Protein AF-A0A2S7NRJ7-F1 (afdb_monomer)

Mean predicted aligned error: 2.35 Å

Secondary structure (DSSP, 8-state):
-HHHHHHHHHS--HHHHHHHHHHHHHHHHHSB-TTT--B-S-TTSS--SPP-HHHHHHHHHHHHHHHHHT-

pLDDT: mean 96.53, std 5.32, range [57.5, 98.5]

Nearest PDB structures (foldseek):
  3k7x-assembly1_A  TM=8.889E-01  e=3.058E-01  Listeria innocua
  8j7a-assembly1_L  TM=3.260E-01  e=2.324E+00  Arabidopsis thaliana
  5l8r-assembly1_L  TM=2.463E-01  e=4.112E+00  Pisum sativum
  6l35-assembly1_L  TM=2.705E-01  e=4.973E+00  Physcomitrium patens

Sequence (71 aa):
MRNLQKLQQVSPDDAYLTFITANADSIWAHDRDDGTNELSVNWAGPFVSPANASTQSSALDALVAAVAVGS

Structure (mmCIF, N/CA/C/O backbone):
data_AF-A0A2S7NRJ7-F1
#
_entry.id   AF-A0A2S7NRJ7-F1
#
loop_
_atom_site.group_PDB
_atom_site.id
_atom_site.type_symbol
_atom_site.label_atom_id
_atom_site.label_alt_id
_atom_site.label_comp_id
_atom_site.label_asym_id
_atom_site.label_entity_id
_atom_site.label_seq_id
_atom_site.pdbx_PDB_ins_code
_atom_site.Cartn_x
_atom_site.Cartn_y
_atom_site.Cartn_z
_atom_site.occupancy
_atom_site.B_iso_or_equiv
_atom_site.auth_seq_id
_atom_site.auth_comp_id
_atom_site.auth_asym_id
_atom_site.auth_atom_id
_atom_site.pdbx_PDB_model_num
ATOM 1 N N . MET A 1 1 ? -6.816 6.068 0.043 1.00 95.06 1 MET A N 1
ATOM 2 C CA . MET A 1 1 ? -6.406 5.320 1.253 1.00 95.06 1 MET A CA 1
ATOM 3 C C . MET A 1 1 ? -6.482 6.162 2.520 1.00 95.06 1 MET A C 1
ATOM 5 O O . MET A 1 1 ? -7.268 5.819 3.391 1.00 95.06 1 MET A O 1
ATOM 9 N N . ARG A 1 2 ? -5.798 7.312 2.605 1.00 94.69 2 ARG A N 1
ATOM 10 C CA . ARG A 1 2 ? -5.782 8.179 3.804 1.00 94.69 2 ARG A CA 1
ATOM 11 C C . ARG A 1 2 ? -7.148 8.500 4.436 1.00 94.69 2 ARG A C 1
ATOM 13 O O . ARG A 1 2 ? -7.302 8.417 5.648 1.00 94.69 2 ARG A O 1
ATOM 20 N N . ASN A 1 3 ? -8.157 8.875 3.646 1.00 97.12 3 ASN A N 1
ATOM 21 C CA . ASN A 1 3 ? -9.487 9.176 4.202 1.00 97.12 3 ASN A CA 1
ATOM 22 C C . ASN A 1 3 ? -10.249 7.919 4.648 1.00 97.12 3 ASN A C 1
ATOM 24 O O . ASN A 1 3 ? -10.992 7.986 5.620 1.00 97.12 3 ASN A O 1
ATOM 28 N N . LEU A 1 4 ? -10.031 6.782 3.983 1.00 97.31 4 LEU A N 1
ATOM 29 C CA . LEU A 1 4 ? -10.608 5.504 4.396 1.00 97.31 4 LEU A CA 1
ATOM 30 C C . LEU A 1 4 ? -9.982 5.023 5.712 1.00 97.31 4 LEU A C 1
ATOM 32 O O . LEU A 1 4 ? -10.697 4.575 6.594 1.00 97.31 4 LEU A O 1
ATOM 36 N N . GLN A 1 5 ? -8.673 5.220 5.889 1.00 97.56 5 GLN A N 1
ATOM 37 C CA . GLN A 1 5 ? -7.987 4.987 7.162 1.00 97.56 5 GLN A CA 1
ATOM 38 C C . GLN A 1 5 ? -8.565 5.851 8.29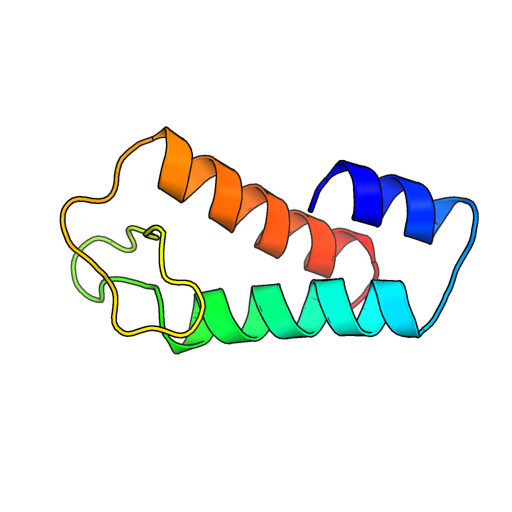0 1.00 97.56 5 GLN A C 1
ATOM 40 O O . GLN A 1 5 ? -8.871 5.330 9.358 1.00 97.56 5 GLN A O 1
ATOM 45 N N . LYS A 1 6 ? -8.778 7.154 8.059 1.00 97.69 6 LYS A N 1
ATOM 46 C CA . LYS A 1 6 ? -9.457 8.016 9.044 1.00 97.69 6 LYS A CA 1
ATOM 47 C C . LYS A 1 6 ? -10.861 7.514 9.378 1.00 97.69 6 LYS A C 1
ATOM 49 O O . LYS A 1 6 ? -11.240 7.538 10.543 1.00 97.69 6 LYS A O 1
ATOM 54 N N . LEU A 1 7 ? -11.620 7.071 8.373 1.00 97.88 7 LEU A N 1
ATOM 55 C CA . LEU A 1 7 ? -12.955 6.514 8.581 1.00 97.88 7 LEU A CA 1
ATOM 56 C C . LEU A 1 7 ? -12.893 5.238 9.427 1.00 97.88 7 LEU A C 1
ATOM 58 O O . LEU A 1 7 ? -13.617 5.152 10.411 1.00 97.88 7 LEU A O 1
ATOM 62 N N . GLN A 1 8 ? -11.976 4.317 9.119 1.00 97.69 8 GLN A N 1
ATOM 63 C CA . GLN A 1 8 ? -11.760 3.093 9.895 1.00 97.69 8 GLN A CA 1
ATOM 64 C C . GLN A 1 8 ? -11.450 3.385 11.369 1.00 97.69 8 GLN A C 1
ATOM 66 O O . GLN A 1 8 ? -11.905 2.666 12.251 1.00 97.69 8 GLN A O 1
ATOM 71 N N . GLN A 1 9 ? -10.707 4.456 11.658 1.00 95.75 9 GLN A N 1
ATOM 72 C CA . GLN A 1 9 ? -10.357 4.834 13.032 1.00 95.75 9 GLN A CA 1
ATOM 73 C C . GLN A 1 9 ? -11.544 5.353 13.855 1.00 95.75 9 GLN A C 1
ATOM 75 O O . GLN A 1 9 ? -11.527 5.230 15.077 1.00 95.75 9 GLN A O 1
ATOM 80 N N . VAL A 1 10 ? -12.553 5.952 13.216 1.00 97.38 10 VAL A N 1
ATOM 81 C CA . VAL A 1 10 ? -13.717 6.539 13.911 1.00 97.38 10 VAL A CA 1
ATOM 82 C C . VAL A 1 10 ? -14.990 5.705 13.775 1.00 97.38 10 VAL A C 1
ATOM 84 O O . VAL A 1 10 ? -15.921 5.879 14.556 1.00 97.38 10 VAL A O 1
ATOM 87 N N . SER A 1 11 ? -15.038 4.812 12.789 1.00 97.62 11 SER A N 1
ATOM 88 C CA . SER A 1 11 ? -16.149 3.911 12.492 1.00 97.62 11 SER A CA 1
ATOM 89 C C . SER A 1 11 ? -15.590 2.591 11.944 1.00 97.62 11 SER A C 1
ATOM 91 O O . SER A 1 11 ? -15.616 2.392 10.726 1.00 97.62 11 SER A O 1
ATOM 93 N N . PRO A 1 12 ? -15.056 1.715 12.815 1.00 96.94 12 PRO A N 1
ATOM 94 C CA . PRO A 1 12 ? -14.429 0.470 12.391 1.00 96.94 12 PRO A CA 1
ATOM 95 C C . PRO A 1 12 ? -15.382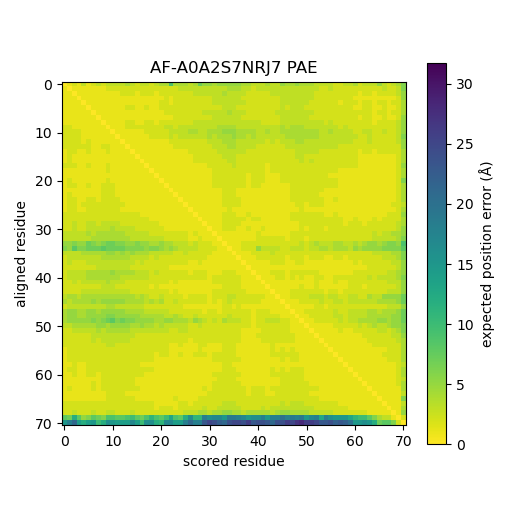 -0.430 11.603 1.00 96.94 12 PRO A C 1
ATOM 97 O O . PRO A 1 12 ? -16.503 -0.688 12.040 1.00 96.94 12 PRO A O 1
ATOM 100 N N . ASP A 1 13 ? -14.904 -0.926 10.467 1.00 97.94 13 ASP A N 1
ATOM 101 C CA . ASP A 1 13 ? -15.587 -1.886 9.606 1.00 97.94 13 ASP A CA 1
ATOM 102 C C . ASP A 1 13 ? -14.551 -2.843 8.992 1.00 97.94 13 ASP A C 1
ATOM 104 O O . ASP A 1 13 ? -13.531 -2.416 8.437 1.00 97.94 13 ASP A O 1
ATOM 108 N N . ASP A 1 14 ? -14.810 -4.147 9.077 1.00 97.56 14 ASP A N 1
ATOM 109 C CA . ASP A 1 14 ? -13.921 -5.179 8.538 1.00 97.56 14 ASP A CA 1
ATOM 110 C C . ASP A 1 14 ? -13.729 -5.044 7.022 1.00 97.56 14 ASP A C 1
ATOM 112 O O . ASP A 1 14 ? -12.663 -5.382 6.500 1.00 97.56 14 ASP A O 1
ATOM 116 N N . ALA A 1 15 ? -14.713 -4.501 6.299 1.00 98.19 15 ALA A N 1
ATOM 117 C CA . ALA A 1 15 ? -14.595 -4.239 4.870 1.00 98.19 15 ALA A CA 1
ATOM 118 C C . ALA A 1 15 ? -13.557 -3.147 4.577 1.00 98.19 15 ALA A C 1
ATOM 120 O O . ALA A 1 15 ? -12.780 -3.272 3.628 1.00 98.19 15 ALA A O 1
ATOM 121 N N . TYR A 1 16 ? -13.498 -2.091 5.394 1.00 97.69 16 TYR A N 1
ATOM 122 C CA . TYR A 1 16 ? -12.496 -1.034 5.234 1.00 97.69 16 TYR A CA 1
ATOM 123 C C . TYR A 1 16 ? -11.111 -1.530 5.623 1.00 97.69 16 TYR A C 1
ATOM 125 O O . TYR A 1 16 ? -10.155 -1.256 4.898 1.00 97.69 16 TYR A O 1
ATOM 133 N N . LEU A 1 17 ? -11.007 -2.281 6.725 1.00 97.56 17 LEU A N 1
ATOM 134 C CA . LEU A 1 17 ? -9.753 -2.905 7.140 1.00 97.56 17 LEU A CA 1
ATOM 135 C C . LEU A 1 17 ? -9.209 -3.812 6.032 1.00 97.56 17 LEU A C 1
ATOM 137 O O . LEU A 1 17 ? -8.088 -3.601 5.579 1.00 97.56 17 LEU A O 1
ATOM 141 N N . THR A 1 18 ? -10.033 -4.737 5.535 1.00 98.00 18 THR A N 1
ATOM 142 C CA . THR A 1 18 ? -9.666 -5.677 4.463 1.00 98.00 18 THR A CA 1
ATOM 143 C C . THR A 1 18 ? -9.259 -4.947 3.191 1.00 98.00 18 THR A C 1
ATOM 145 O O . THR A 1 18 ? -8.265 -5.296 2.562 1.00 98.00 18 THR A O 1
ATOM 148 N N . PHE A 1 19 ? -10.001 -3.909 2.798 1.00 97.81 19 PHE A N 1
ATOM 149 C CA . PHE A 1 19 ? -9.648 -3.123 1.622 1.00 97.81 19 PHE A CA 1
ATOM 150 C C . PHE A 1 19 ? -8.303 -2.409 1.803 1.00 97.81 19 PHE A C 1
ATOM 152 O O . PHE A 1 19 ? -7.500 -2.370 0.870 1.00 97.81 19 PHE A O 1
ATOM 159 N N . ILE A 1 20 ? -8.042 -1.843 2.987 1.00 98.25 20 ILE A N 1
ATOM 160 C CA . ILE A 1 20 ? -6.784 -1.148 3.273 1.00 98.25 20 ILE A CA 1
ATOM 161 C C . ILE A 1 20 ? -5.600 -2.110 3.182 1.00 98.25 20 ILE A C 1
ATOM 163 O O . ILE A 1 20 ? -4.648 -1.827 2.450 1.00 98.25 20 ILE A O 1
ATOM 167 N N . THR A 1 21 ? -5.673 -3.233 3.893 1.00 98.12 21 THR A N 1
ATOM 168 C CA . THR A 1 21 ? -4.571 -4.19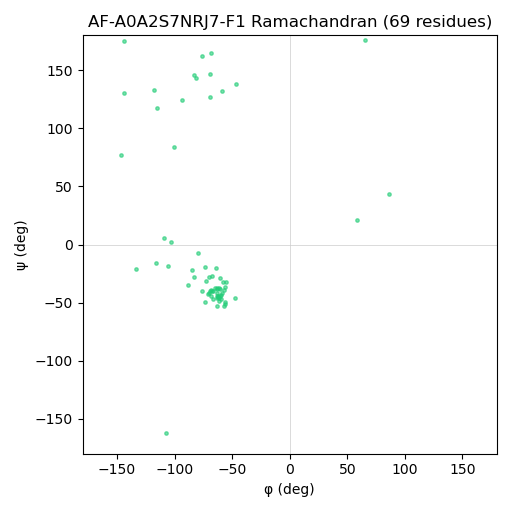7 3.985 1.00 98.12 21 THR A CA 1
ATOM 169 C C . THR A 1 21 ? -4.332 -4.902 2.656 1.00 98.12 21 THR A C 1
ATOM 171 O O . THR A 1 21 ? -3.200 -4.920 2.192 1.00 98.12 21 THR A O 1
ATOM 174 N N . ALA A 1 22 ? -5.383 -5.343 1.956 1.00 98.31 22 ALA A N 1
ATOM 175 C CA . ALA A 1 22 ? -5.234 -6.028 0.670 1.00 98.31 22 ALA A CA 1
ATOM 176 C C . ALA A 1 22 ? -4.555 -5.157 -0.401 1.00 98.31 22 ALA A C 1
ATOM 178 O O . ALA A 1 22 ? -3.744 -5.651 -1.183 1.00 98.31 22 ALA A O 1
ATOM 179 N N . ASN A 1 23 ? -4.854 -3.853 -0.442 1.00 98.44 23 ASN A N 1
ATOM 180 C CA . ASN A 1 23 ? -4.164 -2.948 -1.364 1.00 98.44 23 ASN A CA 1
ATOM 181 C C . ASN A 1 23 ? -2.700 -2.737 -0.954 1.00 98.44 23 ASN A C 1
ATOM 183 O O . ASN A 1 23 ? -1.834 -2.742 -1.823 1.00 98.44 23 ASN A O 1
ATOM 187 N N . ALA A 1 24 ? -2.409 -2.569 0.340 1.00 98.38 24 ALA A N 1
ATOM 188 C CA . ALA A 1 24 ? -1.035 -2.421 0.823 1.00 98.38 24 ALA A CA 1
ATOM 189 C C . ALA A 1 24 ? -0.181 -3.668 0.530 1.00 98.38 24 ALA A C 1
ATOM 191 O O . ALA A 1 24 ? 0.932 -3.536 0.018 1.00 98.38 24 ALA A O 1
ATOM 192 N N . ASP A 1 25 ? -0.731 -4.858 0.769 1.00 98.25 25 ASP A N 1
ATOM 193 C CA . ASP A 1 25 ? -0.083 -6.138 0.475 1.00 98.25 25 ASP A CA 1
ATOM 194 C C . ASP A 1 25 ? 0.199 -6.283 -1.023 1.00 98.25 25 ASP A C 1
ATOM 196 O O . ASP A 1 25 ? 1.312 -6.625 -1.424 1.00 98.25 25 ASP A O 1
ATOM 200 N N . SER A 1 26 ? -0.791 -5.962 -1.863 1.00 98.50 26 SER A N 1
ATOM 201 C CA . SER A 1 26 ? -0.659 -6.032 -3.320 1.00 98.50 26 SER A CA 1
ATOM 202 C C . SER A 1 26 ? 0.409 -5.070 -3.846 1.00 98.50 26 SER A C 1
ATOM 204 O O . SER A 1 26 ? 1.253 -5.473 -4.645 1.00 98.50 26 SER A O 1
ATOM 206 N N . ILE A 1 27 ? 0.436 -3.826 -3.354 1.00 98.44 27 ILE A N 1
ATOM 207 C CA . ILE A 1 27 ? 1.475 -2.844 -3.702 1.00 98.44 27 ILE A CA 1
ATOM 208 C C . ILE A 1 27 ? 2.857 -3.406 -3.377 1.00 98.44 27 ILE A C 1
ATOM 210 O O . ILE A 1 27 ? 3.746 -3.406 -4.228 1.00 98.44 27 ILE A O 1
ATOM 214 N N . TRP A 1 28 ? 3.034 -3.898 -2.149 1.00 97.44 28 TRP A N 1
ATOM 215 C CA . TRP A 1 28 ? 4.325 -4.392 -1.683 1.00 97.44 28 TRP A CA 1
ATOM 216 C C . TRP A 1 28 ? 4.811 -5.604 -2.484 1.00 97.44 28 TRP A C 1
ATOM 218 O O . TRP A 1 28 ? 6.006 -5.725 -2.763 1.00 97.44 28 TRP A O 1
ATOM 228 N N . ALA A 1 29 ? 3.887 -6.487 -2.863 1.00 97.88 29 ALA A N 1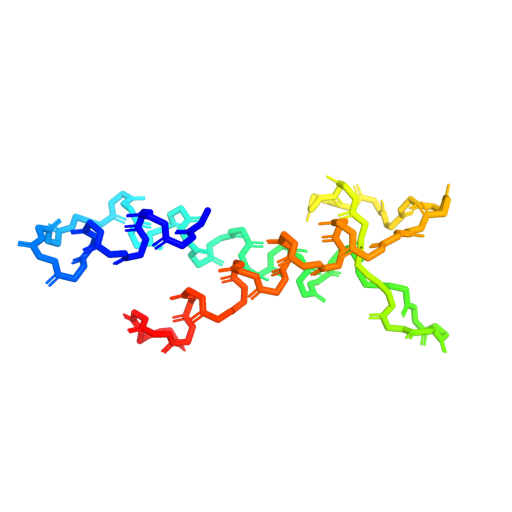
ATOM 229 C CA . ALA A 1 29 ? 4.192 -7.726 -3.562 1.00 97.88 29 ALA A CA 1
ATOM 230 C C . ALA A 1 29 ? 4.356 -7.568 -5.082 1.00 97.88 29 ALA A C 1
ATOM 232 O O . ALA A 1 29 ? 5.043 -8.391 -5.692 1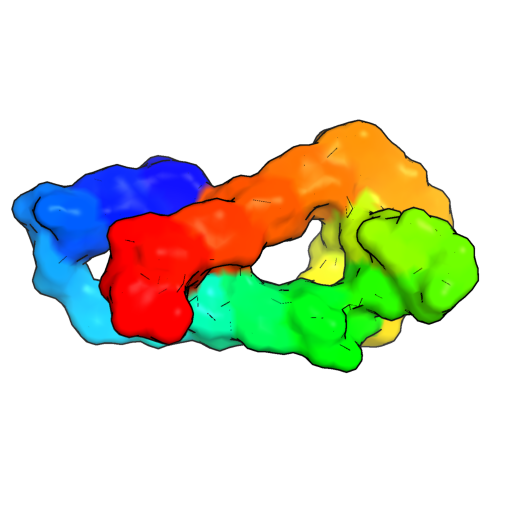.00 97.88 29 ALA A O 1
ATOM 233 N N . HIS A 1 30 ? 3.703 -6.584 -5.711 1.00 97.94 30 HIS A N 1
ATOM 234 C CA . HIS A 1 30 ? 3.497 -6.601 -7.168 1.00 97.94 30 HIS A CA 1
ATOM 235 C C . HIS A 1 30 ? 3.797 -5.286 -7.900 1.00 97.94 30 HIS A C 1
ATOM 237 O O . HIS A 1 30 ? 4.043 -5.319 -9.107 1.00 97.94 30 HIS A O 1
ATOM 243 N N . ASP A 1 31 ? 3.791 -4.146 -7.209 1.00 98.06 31 ASP A N 1
ATOM 244 C CA . ASP A 1 31 ? 3.923 -2.819 -7.832 1.00 98.06 31 ASP A CA 1
ATOM 245 C C . ASP A 1 31 ? 5.266 -2.138 -7.536 1.00 98.06 31 ASP A C 1
ATOM 247 O O . ASP A 1 31 ? 5.472 -0.983 -7.891 1.00 98.06 31 ASP A O 1
ATOM 251 N N . ARG A 1 32 ? 6.198 -2.831 -6.878 1.00 97.56 32 ARG A N 1
ATOM 252 C CA . ARG A 1 32 ? 7.514 -2.279 -6.555 1.00 97.56 32 ARG A CA 1
ATOM 253 C C . ARG A 1 32 ? 8.538 -2.636 -7.620 1.00 97.56 32 ARG A C 1
ATOM 255 O O . ARG A 1 32 ? 8.769 -3.811 -7.885 1.00 97.56 32 ARG A O 1
ATOM 262 N N . ASP A 1 33 ? 9.181 -1.621 -8.185 1.00 97.25 33 ASP A N 1
ATOM 263 C CA . ASP A 1 33 ? 10.352 -1.824 -9.034 1.00 97.25 33 ASP A CA 1
ATOM 264 C C . ASP A 1 33 ? 11.553 -2.301 -8.199 1.00 97.25 33 ASP A C 1
ATOM 266 O O . ASP A 1 33 ? 11.935 -1.662 -7.214 1.00 97.25 33 ASP A O 1
ATOM 270 N N . ASP A 1 34 ? 12.173 -3.410 -8.603 1.00 93.88 34 ASP A N 1
ATOM 271 C CA . ASP A 1 34 ? 13.262 -4.043 -7.847 1.00 93.88 34 ASP A CA 1
ATOM 272 C C . ASP A 1 34 ? 14.552 -3.201 -7.810 1.00 93.88 34 ASP A C 1
ATOM 274 O O . ASP A 1 34 ? 15.346 -3.321 -6.874 1.00 93.88 34 ASP A O 1
ATOM 278 N N . GLY A 1 35 ? 14.786 -2.349 -8.815 1.00 95.44 35 GLY A N 1
ATOM 279 C CA . GLY A 1 35 ? 16.007 -1.545 -8.926 1.00 95.44 35 GLY A CA 1
ATOM 280 C C . GLY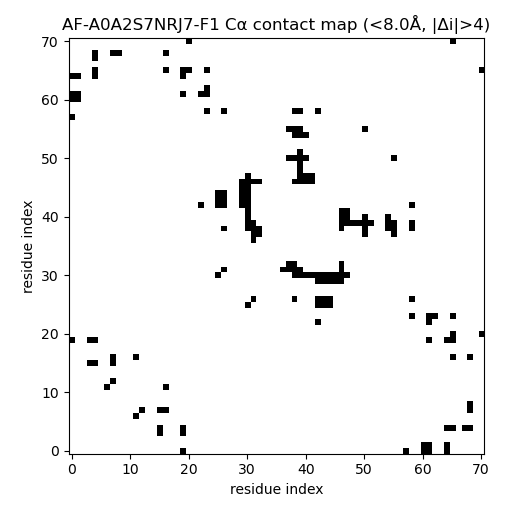 A 1 35 ? 15.924 -0.194 -8.215 1.00 95.44 35 GLY A C 1
ATOM 281 O O . GLY A 1 35 ? 16.918 0.286 -7.670 1.00 95.44 35 GLY A O 1
ATOM 282 N N . THR A 1 36 ? 14.745 0.422 -8.213 1.00 96.50 36 THR A N 1
ATOM 283 C CA . THR A 1 36 ? 14.524 1.805 -7.760 1.00 96.50 36 THR A CA 1
ATOM 284 C C . THR A 1 36 ? 13.614 1.906 -6.539 1.00 96.50 36 THR A C 1
ATOM 286 O O . THR A 1 36 ? 13.632 2.929 -5.858 1.00 96.50 36 THR A O 1
ATOM 289 N N . ASN A 1 37 ? 12.870 0.845 -6.206 1.00 96.50 37 ASN A N 1
ATOM 290 C CA . ASN A 1 37 ? 11.788 0.847 -5.213 1.00 96.50 37 ASN A CA 1
ATOM 291 C C . ASN A 1 37 ? 10.664 1.850 -5.522 1.00 96.50 37 ASN A C 1
ATOM 293 O O . ASN A 1 37 ? 9.917 2.249 -4.623 1.00 96.50 37 ASN A O 1
ATOM 297 N N . GLU A 1 38 ? 10.540 2.263 -6.781 1.00 98.31 38 GLU A N 1
ATOM 298 C CA . GLU A 1 38 ? 9.415 3.067 -7.232 1.00 98.31 38 GLU A CA 1
ATOM 299 C C . GLU A 1 38 ? 8.120 2.248 -7.228 1.00 98.31 38 GLU A C 1
ATOM 301 O O . GLU A 1 38 ? 8.122 1.042 -7.4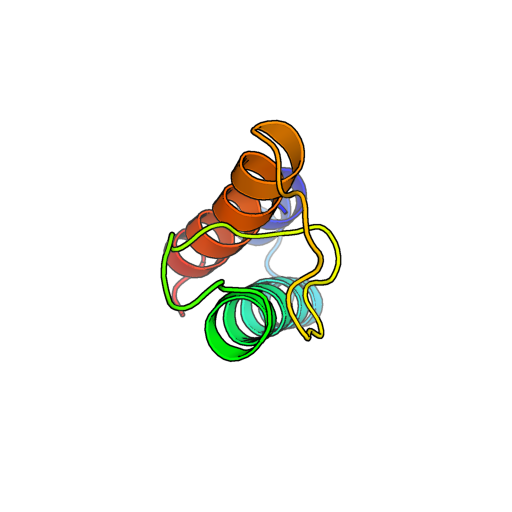78 1.00 98.31 38 GLU A O 1
ATOM 306 N N . LEU A 1 39 ? 7.018 2.935 -6.939 1.00 98.50 39 LEU A N 1
ATOM 307 C CA . LEU A 1 39 ? 5.654 2.420 -6.906 1.00 98.50 39 LEU A CA 1
ATOM 308 C C . LEU A 1 39 ? 4.825 3.155 -7.964 1.00 98.50 39 LEU A C 1
ATOM 310 O O . LEU A 1 39 ? 4.872 4.390 -8.089 1.00 98.50 39 LEU A O 1
ATOM 314 N N . SER A 1 40 ? 4.068 2.397 -8.744 1.00 97.62 40 SER A N 1
ATOM 315 C CA . SER A 1 40 ? 3.362 2.887 -9.919 1.00 97.62 40 SER A CA 1
ATOM 316 C C . SER A 1 40 ? 1.848 2.979 -9.676 1.00 97.62 40 SER A C 1
ATOM 318 O O . SER A 1 40 ? 1.352 3.130 -8.560 1.00 97.62 40 SER A O 1
ATOM 320 N N . VAL A 1 41 ? 1.094 3.059 -10.766 1.00 97.19 41 VAL A N 1
ATOM 321 C CA . VAL A 1 41 ? -0.359 3.186 -10.804 1.00 97.19 41 VAL A CA 1
ATOM 322 C C . VAL A 1 41 ? -1.060 1.828 -10.713 1.00 97.19 41 VAL A C 1
ATOM 324 O O . VAL A 1 41 ? -2.232 1.776 -10.346 1.00 97.19 41 VAL A O 1
ATOM 327 N N . ASN A 1 42 ? -0.377 0.731 -11.056 1.00 97.75 42 ASN A N 1
ATOM 328 C CA . ASN A 1 42 ? -0.971 -0.600 -11.102 1.00 97.75 42 ASN A CA 1
ATOM 329 C C . ASN A 1 42 ? -0.619 -1.409 -9.851 1.00 97.75 42 ASN A C 1
ATOM 331 O O . ASN A 1 42 ? 0.274 -2.248 -9.865 1.00 97.75 42 ASN A O 1
ATOM 335 N N . TRP A 1 43 ? -1.389 -1.211 -8.785 1.00 98.06 43 TRP A N 1
ATOM 336 C CA . TRP A 1 43 ? -1.171 -1.886 -7.502 1.00 98.06 43 TRP A CA 1
ATOM 337 C C . TRP A 1 43 ? -1.346 -3.407 -7.543 1.00 98.06 43 TRP A C 1
ATOM 339 O O . TRP A 1 43 ? -0.831 -4.094 -6.668 1.00 98.06 43 TRP A O 1
ATOM 349 N N . ALA A 1 44 ? -2.045 -3.947 -8.547 1.00 97.94 44 ALA A N 1
ATOM 350 C CA . ALA A 1 44 ? -2.147 -5.392 -8.783 1.00 97.94 44 ALA A CA 1
ATOM 351 C C . ALA A 1 44 ? -0.910 -5.967 -9.501 1.00 97.94 44 ALA A C 1
ATOM 353 O O . ALA A 1 44 ? -0.783 -7.181 -9.656 1.00 97.94 44 ALA A O 1
ATOM 354 N N . GLY A 1 45 ? -0.013 -5.088 -9.944 1.00 95.81 45 GLY A N 1
ATOM 355 C CA . GLY A 1 45 ? 1.168 -5.393 -10.723 1.00 95.81 45 GLY A CA 1
ATOM 356 C C . GLY A 1 45 ? 0.899 -5.944 -12.129 1.00 95.81 45 GLY A C 1
ATOM 357 O O . GLY A 1 45 ? -0.248 -6.159 -12.540 1.00 95.81 45 GLY A O 1
ATOM 358 N N . PRO A 1 46 ? 1.976 -6.156 -12.903 1.00 96.38 46 PRO A N 1
ATOM 359 C CA . PRO A 1 46 ? 3.350 -5.761 -12.570 1.00 96.38 46 PRO A CA 1
ATOM 360 C C . PRO A 1 46 ? 3.532 -4.230 -12.567 1.00 96.38 46 PRO A C 1
ATOM 362 O O . PRO A 1 46 ? 2.687 -3.508 -13.109 1.00 96.38 46 PRO A O 1
ATOM 365 N N . PHE A 1 47 ? 4.640 -3.758 -11.979 1.00 97.69 47 PHE A N 1
ATOM 366 C CA . PHE A 1 47 ? 5.073 -2.355 -12.018 1.00 97.69 47 PHE A CA 1
ATOM 367 C C . PHE A 1 47 ? 4.994 -1.771 -13.439 1.00 97.69 47 PHE A C 1
ATOM 369 O O . PHE A 1 47 ? 5.388 -2.411 -14.419 1.00 97.69 47 PHE A O 1
ATOM 376 N N . VAL A 1 48 ? 4.515 -0.528 -13.549 1.00 97.12 48 VAL A N 1
ATOM 377 C CA . VAL A 1 48 ? 4.391 0.196 -14.823 1.00 97.12 48 VAL A CA 1
ATOM 378 C C . VAL A 1 48 ? 5.307 1.420 -14.828 1.00 97.12 48 VAL A C 1
ATOM 380 O O . VAL A 1 48 ? 5.116 2.358 -14.061 1.00 97.12 48 VAL A O 1
ATOM 383 N N . SER A 1 49 ? 6.282 1.449 -15.733 1.00 94.88 49 SER A N 1
ATOM 384 C CA . SER A 1 49 ? 7.146 2.618 -15.923 1.00 94.88 49 SER A CA 1
ATOM 385 C C . SER A 1 49 ? 6.490 3.668 -16.843 1.00 94.88 49 SER A C 1
ATOM 387 O O . SER A 1 49 ? 5.815 3.286 -17.805 1.00 94.88 49 SER A O 1
ATOM 389 N N . PRO A 1 50 ? 6.719 4.977 -16.623 1.00 94.38 50 PRO A N 1
ATOM 390 C CA . PRO A 1 50 ? 7.412 5.563 -15.476 1.00 94.38 50 PRO A CA 1
ATOM 391 C C . PRO A 1 50 ? 6.488 5.703 -14.260 1.00 94.38 50 PRO A C 1
ATOM 393 O O . PRO A 1 50 ? 5.322 6.081 -14.396 1.00 94.38 50 PRO A O 1
ATOM 396 N N . ALA A 1 51 ? 7.035 5.492 -13.064 1.00 97.00 51 ALA A N 1
ATOM 397 C CA . ALA A 1 51 ? 6.430 6.029 -11.855 1.00 97.00 51 ALA A CA 1
ATOM 398 C C . ALA A 1 51 ? 6.717 7.533 -11.750 1.00 97.00 51 ALA A C 1
ATOM 400 O O . ALA A 1 51 ? 7.601 8.086 -12.409 1.00 97.00 51 ALA A O 1
ATOM 401 N N . ASN A 1 52 ? 5.943 8.229 -10.926 1.00 97.56 52 ASN A N 1
ATOM 402 C CA . ASN A 1 52 ? 6.197 9.627 -10.613 1.00 97.56 52 ASN A CA 1
ATOM 403 C C . ASN A 1 52 ? 5.843 9.926 -9.154 1.00 97.56 52 ASN A C 1
ATOM 405 O O . ASN A 1 52 ? 5.296 9.092 -8.435 1.00 97.56 52 ASN A O 1
ATOM 409 N N . ALA A 1 53 ? 6.130 11.150 -8.711 1.00 97.88 53 ALA A N 1
ATOM 410 C CA . ALA A 1 53 ? 5.886 11.555 -7.330 1.00 97.88 53 ALA A CA 1
ATOM 411 C C . ALA A 1 53 ? 4.425 11.344 -6.886 1.00 97.88 53 ALA A C 1
ATOM 413 O O . ALA A 1 53 ? 4.180 11.049 -5.717 1.00 97.88 53 ALA A O 1
ATOM 414 N N . SER A 1 54 ? 3.452 11.469 -7.792 1.00 98.12 54 SER A N 1
ATOM 415 C CA . SER A 1 54 ? 2.034 11.285 -7.477 1.00 98.12 54 SER A CA 1
ATOM 416 C C . SER A 1 54 ? 1.652 9.812 -7.319 1.00 98.12 54 SER A C 1
ATOM 418 O O . SER A 1 54 ? 0.901 9.495 -6.392 1.00 98.12 54 SER A O 1
ATOM 420 N N . THR A 1 55 ? 2.175 8.908 -8.158 1.00 98.19 55 THR A N 1
ATOM 421 C CA . THR A 1 55 ? 1.952 7.456 -7.998 1.00 98.19 55 THR A CA 1
ATOM 422 C C . THR A 1 55 ? 2.618 6.953 -6.723 1.00 98.19 55 THR A C 1
ATOM 424 O O . THR A 1 55 ? 1.949 6.342 -5.890 1.00 98.19 55 THR A O 1
ATOM 427 N N . GLN A 1 56 ? 3.874 7.353 -6.496 1.00 98.19 56 GLN A N 1
ATOM 428 C CA . GLN A 1 56 ? 4.627 7.031 -5.285 1.00 98.19 56 GLN A CA 1
ATOM 429 C C . GLN A 1 56 ? 3.880 7.484 -4.028 1.00 98.19 56 GLN A C 1
ATOM 431 O O . GLN A 1 56 ? 3.691 6.708 -3.094 1.00 98.19 56 GLN A O 1
ATOM 436 N N . SER A 1 57 ? 3.419 8.739 -4.005 1.00 98.19 57 SER A N 1
ATOM 437 C CA . SER A 1 57 ? 2.698 9.293 -2.852 1.00 98.19 57 SER A CA 1
ATOM 438 C C . SER A 1 57 ? 1.380 8.562 -2.597 1.00 98.19 57 SER A C 1
ATOM 440 O O . SER A 1 57 ? 1.028 8.314 -1.447 1.00 98.19 57 SER A O 1
ATOM 442 N N . SER A 1 58 ? 0.666 8.174 -3.657 1.00 98.06 58 SER A N 1
ATOM 443 C CA . SER A 1 58 ? -0.598 7.437 -3.535 1.00 98.06 58 SER A CA 1
ATOM 444 C C . SER A 1 58 ? -0.390 6.029 -2.975 1.00 98.06 58 SER A C 1
ATOM 446 O O . SER A 1 58 ? -1.175 5.582 -2.138 1.00 98.06 58 SER A O 1
ATOM 448 N N . ALA A 1 59 ? 0.668 5.338 -3.405 1.00 98.19 59 ALA A N 1
ATOM 449 C CA . ALA A 1 59 ? 1.019 4.020 -2.889 1.00 98.19 59 ALA A CA 1
ATOM 450 C C . ALA A 1 59 ? 1.514 4.096 -1.431 1.00 98.19 59 ALA A C 1
ATOM 452 O O . ALA A 1 59 ? 1.100 3.302 -0.590 1.00 98.19 59 ALA A O 1
ATOM 453 N N . LEU A 1 60 ? 2.307 5.115 -1.077 1.00 98.06 60 LEU A N 1
ATOM 454 C CA . LEU A 1 60 ? 2.706 5.369 0.313 1.00 98.06 60 LEU A CA 1
ATOM 455 C C . LEU A 1 60 ? 1.506 5.657 1.225 1.00 98.06 60 LEU A C 1
ATOM 457 O O . LEU A 1 60 ? 1.472 5.172 2.353 1.00 98.06 60 LEU A O 1
ATOM 461 N N . ASP A 1 61 ? 0.492 6.375 0.738 1.00 98.25 61 ASP A N 1
ATOM 462 C CA . ASP A 1 61 ? -0.770 6.584 1.458 1.00 98.25 61 ASP A CA 1
ATOM 463 C C . ASP A 1 61 ? -1.474 5.254 1.799 1.00 98.25 61 ASP A C 1
ATOM 465 O O . ASP A 1 61 ? -2.169 5.174 2.814 1.00 98.25 61 ASP A O 1
ATOM 469 N N . ALA A 1 62 ? -1.330 4.219 0.963 1.00 98.12 62 ALA A N 1
ATOM 470 C CA . ALA A 1 62 ? -1.848 2.873 1.219 1.00 98.12 62 ALA A CA 1
ATOM 471 C C . ALA A 1 62 ? -1.031 2.140 2.289 1.00 98.12 62 ALA A C 1
ATOM 473 O O . ALA A 1 62 ? -1.598 1.633 3.256 1.00 98.12 62 ALA A O 1
ATOM 474 N N . LEU A 1 63 ? 0.296 2.139 2.143 1.00 98.00 63 LEU A N 1
ATOM 475 C CA . LEU A 1 63 ? 1.210 1.466 3.068 1.00 98.00 63 LEU A CA 1
ATOM 476 C C . LEU A 1 63 ? 1.125 2.072 4.477 1.00 98.00 63 LEU A C 1
ATOM 478 O O . LEU A 1 63 ? 0.985 1.352 5.463 1.00 98.00 63 LEU A O 1
ATOM 482 N N . VAL A 1 64 ? 1.124 3.404 4.582 1.00 98.19 64 VAL A N 1
ATOM 483 C CA . VAL A 1 64 ? 0.957 4.109 5.864 1.00 98.19 64 VAL A CA 1
ATOM 484 C C . VAL A 1 64 ? -0.428 3.854 6.456 1.00 98.19 64 VAL A C 1
ATOM 486 O O . VAL A 1 64 ? -0.550 3.712 7.672 1.00 98.19 64 VAL A O 1
ATOM 489 N N . ALA A 1 65 ? -1.472 3.771 5.623 1.00 97.88 65 ALA A N 1
ATOM 490 C CA . ALA A 1 65 ? -2.812 3.445 6.095 1.00 97.88 65 ALA A CA 1
ATOM 491 C C . ALA A 1 65 ? -2.870 2.062 6.756 1.00 97.88 65 ALA A C 1
ATOM 493 O O . ALA A 1 65 ? -3.455 1.963 7.831 1.00 97.88 65 ALA A O 1
ATOM 494 N N . ALA A 1 66 ? -2.250 1.037 6.160 1.00 97.69 66 ALA A N 1
ATOM 495 C CA . ALA A 1 66 ? -2.200 -0.317 6.718 1.00 97.69 66 ALA A CA 1
ATOM 496 C C . ALA A 1 66 ? -1.477 -0.355 8.074 1.00 97.69 66 ALA A C 1
ATOM 498 O O . ALA A 1 66 ? -2.051 -0.799 9.070 1.00 97.69 66 ALA A O 1
ATOM 499 N N . VAL A 1 67 ? -0.289 0.257 8.158 1.00 97.06 67 VAL A N 1
ATOM 500 C CA . VAL A 1 67 ? 0.462 0.382 9.423 1.00 97.06 67 VAL A CA 1
ATOM 501 C C . VAL A 1 67 ? -0.365 1.090 10.505 1.00 97.06 67 VAL A C 1
ATOM 503 O O . VAL A 1 67 ? -0.337 0.702 11.671 1.00 97.06 67 VAL A O 1
ATOM 506 N N . ALA A 1 68 ? -1.134 2.118 10.139 1.00 95.50 68 ALA A N 1
ATOM 507 C CA . ALA A 1 68 ? -1.937 2.889 11.086 1.00 95.50 68 ALA A CA 1
ATOM 508 C C . ALA A 1 68 ? -3.195 2.165 11.602 1.00 95.50 68 ALA A C 1
ATOM 510 O O . ALA A 1 68 ? -3.739 2.589 12.625 1.00 95.50 68 ALA A O 1
ATOM 511 N N . VAL A 1 69 ? -3.688 1.131 10.909 1.00 93.75 69 VAL A N 1
ATOM 512 C CA . VAL A 1 69 ? -4.874 0.350 11.320 1.00 93.75 69 VAL A CA 1
ATOM 513 C C . VAL A 1 69 ? -4.526 -1.010 11.939 1.00 93.75 69 VAL A C 1
ATOM 515 O O . VAL A 1 69 ? -5.437 -1.721 12.352 1.00 93.75 69 VAL A O 1
ATOM 518 N N . GLY A 1 70 ? -3.235 -1.329 12.090 1.00 77.88 70 GLY A N 1
ATOM 519 C CA . GLY A 1 70 ? -2.764 -2.459 12.897 1.00 77.88 70 GLY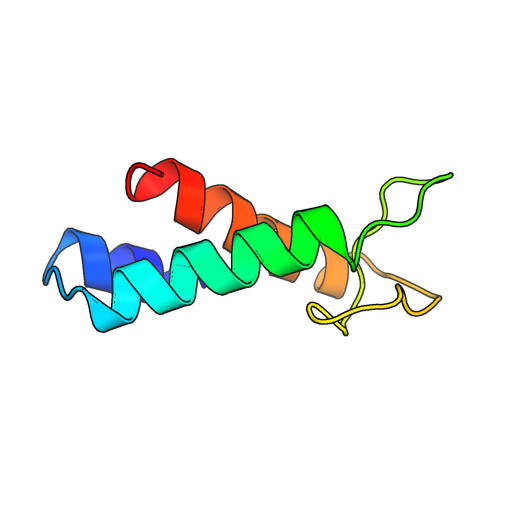 A CA 1
ATOM 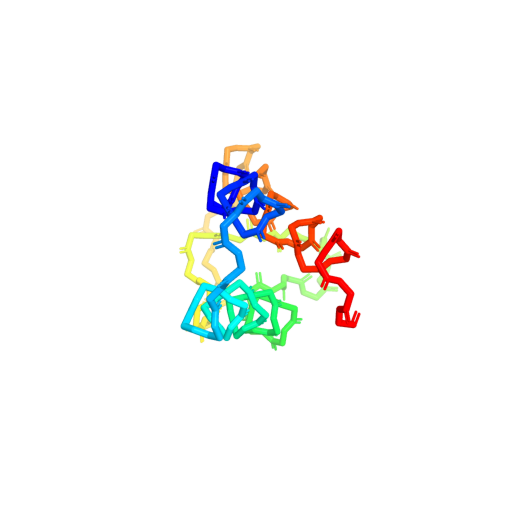520 C C . GLY A 1 70 ? -2.717 -3.806 12.175 1.00 77.88 70 GLY A C 1
ATOM 521 O O . GLY A 1 70 ? -3.120 -4.808 12.763 1.00 77.88 70 GLY A O 1
ATOM 522 N N . SER A 1 71 ? -2.234 -3.827 10.930 1.00 57.50 71 SER A N 1
ATOM 523 C CA . SER A 1 71 ? -1.768 -5.054 10.259 1.00 57.50 71 SER A CA 1
ATOM 524 C C . SER A 1 71 ? -0.303 -5.341 10.558 1.00 57.50 71 SER A C 1
ATOM 526 O O . SER A 1 71 ? 0.495 -4.388 10.385 1.00 57.50 71 SER A O 1
#

Radius of gyration: 12.23 Å; Cα contacts (8 Å, |Δi|>4): 94; chains: 1; bounding box: 32×19×30 Å

Solvent-accessible surface area (backbone atoms only — not comparable to full-atom values): 3860 Å² total; per-residue (Å²): 86,57,69,56,40,55,42,38,76,78,56,74,45,72,69,55,52,50,55,38,41,55,50,27,53,32,28,70,76,29,7,51,36,91,91,78,66,45,31,25,81,39,42,83,38,67,54,45,86,80,54,46,74,67,31,34,50,54,48,48,33,24,44,52,30,22,60,73,74,71,111

Foldseek 3Di:
DQVLLVCCVVPNDVVSLCVLVVLLVLQVPAQADPPPRAGADDSVHNHDPDHDPVRRVVSVSSNVSNVSNPD